Protein AF-A0A6J4NQI0-F1 (afdb_monomer)

Solvent-accessible surface area (backbone atoms only — not comparable to full-atom values): 3057 Å² total; per-residue (Å²): 110,102,66,68,93,52,86,27,67,92,39,74,47,70,57,61,47,87,58,73,36,74,70,55,54,46,52,41,44,77,33,50,21,48,73,58,69,58,79,57,92,84,44,87,86,64,128

Organism: NCBI:txid1672391

Foldseek 3Di:
DVCPPDQAAPHEDEDEQVCVDPVNQVSCVVSRHHYDYDHDPPPPPPD

Nearest PDB structures (foldseek):
  5ejk-assembly1_H  TM=5.706E-01  e=5.910E-01  Rous sarcoma virus - Prague C
  3f9k-assembly1_A  TM=6.027E-01  e=1.119E+00  Human immunodeficiency virus type 2 (ISOLATE ROD)
  3hpg-assembly2_F  TM=6.646E-01  e=2.273E+00  Visna/maedi virus EV1 KV1772
  3hpg-assembly3_C  TM=6.729E-01  e=2.812E+00  Visna/maedi virus EV1 KV1772
  3qp9-assembly3_C  TM=5.649E-01  e=1.384E+00  Streptomyces venezuelae

Structure (mmCIF, N/CA/C/O backbone):
data_AF-A0A6J4NQI0-F1
#
_entry.id   AF-A0A6J4NQI0-F1
#
loop_
_atom_site.group_PDB
_atom_site.id
_atom_site.type_symbol
_atom_site.label_atom_id
_atom_site.label_alt_id
_atom_site.label_comp_id
_atom_site.label_asym_id
_atom_site.label_entity_id
_atom_site.label_seq_id
_atom_site.pdbx_PDB_ins_code
_atom_site.Cartn_x
_atom_site.Cartn_y
_atom_site.Cartn_z
_atom_site.occupancy
_atom_site.B_iso_or_equiv
_atom_site.auth_seq_id
_atom_site.auth_comp_id
_atom_site.auth_asym_id
_atom_site.auth_atom_id
_atom_site.pdbx_PDB_model_num
ATOM 1 N N . ALA A 1 1 ? 0.584 13.048 6.207 1.00 64.06 1 ALA A N 1
ATOM 2 C CA . ALA A 1 1 ? 0.383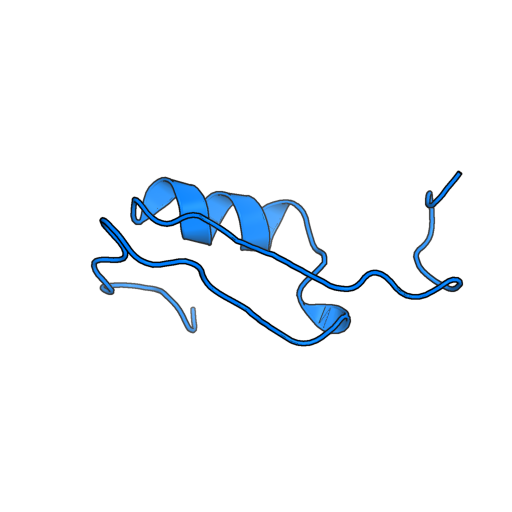 12.471 4.856 1.00 64.06 1 ALA A CA 1
ATOM 3 C C . ALA A 1 1 ? -1.023 11.865 4.782 1.00 64.06 1 ALA A C 1
ATOM 5 O O . ALA A 1 1 ? -1.595 11.628 5.830 1.00 64.06 1 ALA A O 1
ATOM 6 N N . MET A 1 2 ? -1.602 11.636 3.599 1.00 79.75 2 MET A N 1
ATOM 7 C CA . MET A 1 2 ? -3.025 11.27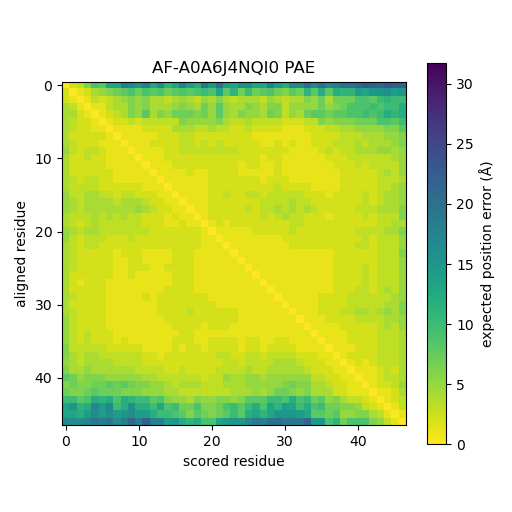7 3.360 1.00 79.75 2 MET A CA 1
ATOM 8 C C . MET A 1 2 ? -3.670 10.222 4.300 1.00 79.75 2 MET A C 1
ATOM 10 O O . MET A 1 2 ? -4.880 10.259 4.529 1.00 79.75 2 MET A O 1
ATOM 14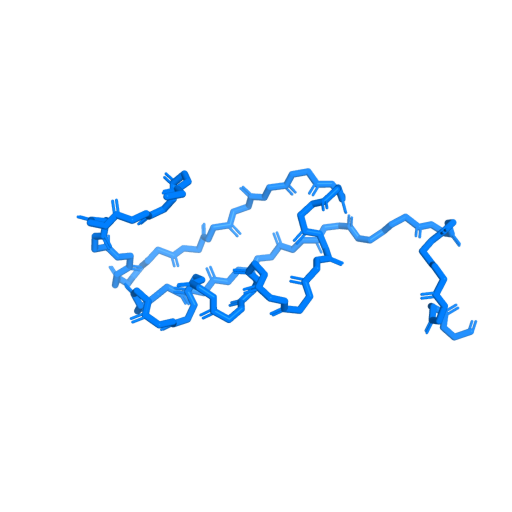 N N . LEU 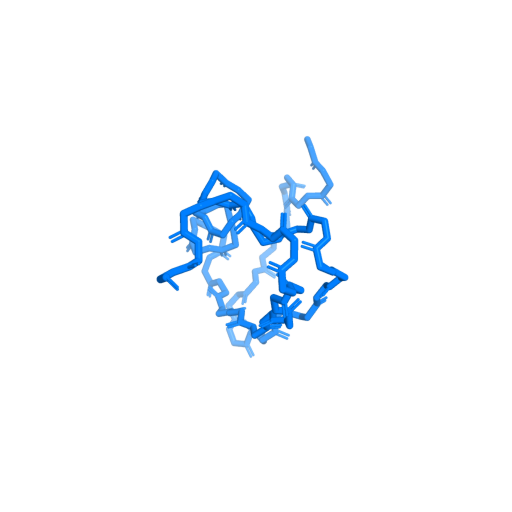A 1 3 ? -2.876 9.288 4.835 1.00 87.12 3 LEU A N 1
ATOM 15 C CA . LEU A 1 3 ? -3.321 8.193 5.711 1.00 87.12 3 LEU A CA 1
ATOM 16 C C . LEU A 1 3 ? -3.021 8.408 7.206 1.00 87.12 3 LEU A C 1
ATOM 18 O O . LEU A 1 3 ? -3.452 7.614 8.036 1.00 87.12 3 LEU A O 1
ATOM 22 N N . SER A 1 4 ? -2.306 9.475 7.566 1.00 87.00 4 SER A N 1
ATOM 23 C CA . SER A 1 4 ? -1.935 9.767 8.952 1.00 87.00 4 SER A CA 1
ATOM 24 C C . SER A 1 4 ? -3.178 9.878 9.844 1.00 87.00 4 SER A C 1
ATOM 26 O O . SER A 1 4 ? -4.137 10.560 9.492 1.00 87.00 4 SER A O 1
ATOM 28 N N . GLY A 1 5 ? -3.150 9.210 10.999 1.00 87.38 5 GLY A N 1
ATOM 29 C CA . GLY A 1 5 ? -4.250 9.195 11.969 1.00 87.38 5 GLY A CA 1
ATOM 30 C C . GLY A 1 5 ? -5.457 8.316 11.612 1.00 87.38 5 GLY A C 1
ATOM 31 O O . GLY A 1 5 ? -6.426 8.326 12.365 1.00 87.38 5 GLY A O 1
ATOM 32 N N . ARG A 1 6 ? -5.437 7.557 10.505 1.00 91.75 6 ARG A N 1
ATOM 33 C CA . ARG A 1 6 ? -6.520 6.609 10.176 1.00 91.75 6 ARG A CA 1
ATOM 34 C C . ARG A 1 6 ? -6.278 5.245 10.823 1.00 91.75 6 ARG A C 1
ATOM 36 O O . ARG A 1 6 ? -5.159 4.749 10.787 1.00 91.75 6 ARG A O 1
ATOM 43 N N . ASP A 1 7 ? -7.320 4.627 11.361 1.00 95.44 7 ASP A N 1
ATOM 44 C CA . ASP A 1 7 ? -7.314 3.206 11.718 1.00 95.44 7 ASP A CA 1
ATOM 45 C C . ASP A 1 7 ? -7.803 2.400 10.512 1.00 95.44 7 ASP A C 1
ATOM 47 O O . ASP A 1 7 ? -8.903 2.646 10.013 1.00 95.44 7 ASP A O 1
ATOM 51 N N . LEU A 1 8 ? -6.966 1.499 9.999 1.00 96.88 8 LEU A N 1
ATOM 52 C CA . LEU A 1 8 ? -7.259 0.715 8.797 1.00 96.88 8 LEU A CA 1
ATOM 53 C C . LEU A 1 8 ? -7.484 -0.772 9.102 1.00 96.88 8 LEU A C 1
ATOM 55 O O . LEU A 1 8 ? -7.549 -1.573 8.171 1.00 96.88 8 LEU A O 1
ATOM 59 N N . ARG A 1 9 ? -7.619 -1.161 10.376 1.00 97.94 9 ARG A N 1
ATOM 60 C CA . ARG A 1 9 ? -7.860 -2.560 10.757 1.00 97.94 9 ARG A CA 1
ATOM 61 C C . ARG A 1 9 ? -9.124 -3.109 10.096 1.00 97.94 9 ARG A C 1
ATOM 63 O O . ARG A 1 9 ? -10.206 -2.549 10.241 1.00 97.94 9 ARG A O 1
ATOM 70 N N . GLY A 1 10 ? -8.971 -4.224 9.382 1.00 97.38 10 GLY A N 1
ATOM 71 C CA . GLY A 1 10 ? -10.058 -4.872 8.639 1.00 97.38 10 GLY A CA 1
ATOM 72 C C . GLY A 1 10 ? -10.399 -4.215 7.296 1.00 97.38 10 GLY A C 1
ATOM 73 O O . GLY A 1 10 ? -11.349 -4.643 6.643 1.00 97.38 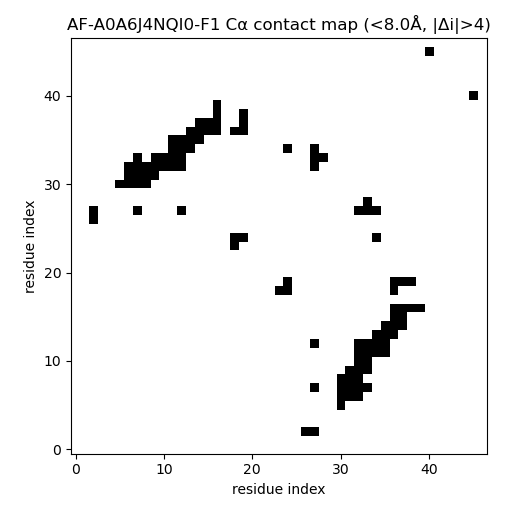10 GLY A O 1
ATOM 74 N N . CYS A 1 11 ? -9.639 -3.204 6.862 1.00 97.56 11 CYS A N 1
ATOM 75 C CA . CYS A 1 11 ? -9.824 -2.545 5.572 1.00 97.56 11 CYS A CA 1
ATOM 76 C C . CYS A 1 11 ? -8.849 -3.083 4.518 1.00 97.56 11 CYS A C 1
ATOM 78 O O . CYS A 1 11 ? -7.661 -3.266 4.785 1.00 97.56 11 CYS A O 1
ATOM 80 N N . VAL A 1 12 ? -9.336 -3.210 3.280 1.00 97.81 12 VAL A N 1
ATOM 81 C CA . VAL A 1 12 ? -8.493 -3.355 2.086 1.00 97.81 12 VAL A CA 1
ATOM 82 C C . VAL A 1 12 ? -8.480 -2.022 1.346 1.00 97.81 12 VAL A C 1
ATOM 84 O O . VAL A 1 12 ? -9.504 -1.575 0.830 1.00 97.81 12 VAL A O 1
ATOM 87 N N . VAL A 1 13 ? -7.321 -1.371 1.296 1.00 96.25 13 VAL A N 1
ATOM 88 C CA . VAL A 1 13 ? -7.153 -0.079 0.629 1.00 96.25 13 VAL A CA 1
ATOM 89 C C . VAL A 1 13 ? -6.817 -0.290 -0.842 1.00 96.25 13 VAL A C 1
ATOM 91 O O . VAL A 1 13 ? -5.801 -0.891 -1.194 1.00 96.25 13 VAL A O 1
ATOM 94 N N . THR A 1 14 ? -7.650 0.271 -1.711 1.00 97.00 14 THR A N 1
ATOM 95 C CA . THR A 1 14 ? -7.366 0.405 -3.141 1.00 97.00 14 THR A CA 1
ATOM 96 C C . THR A 1 14 ? -6.962 1.839 -3.453 1.00 97.00 14 THR A C 1
ATOM 98 O O . THR A 1 14 ? -7.545 2.779 -2.913 1.00 97.00 14 THR A O 1
ATOM 101 N N . ALA A 1 15 ? -5.999 2.023 -4.349 1.00 94.44 15 ALA A N 1
ATOM 102 C CA . ALA A 1 15 ? -5.585 3.334 -4.834 1.00 94.44 15 ALA A CA 1
ATOM 103 C C . ALA A 1 15 ? -5.096 3.230 -6.283 1.00 94.44 15 ALA A C 1
A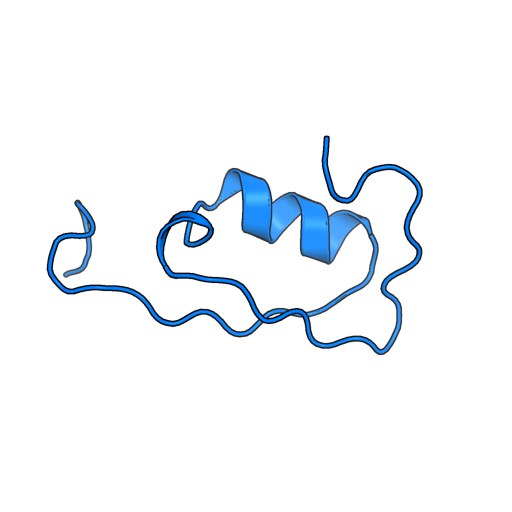TOM 105 O O . ALA A 1 15 ? -4.891 2.130 -6.807 1.00 94.44 15 ALA A O 1
ATOM 106 N N . ASP A 1 16 ? -4.923 4.373 -6.943 1.00 92.38 16 ASP A N 1
ATOM 107 C CA . ASP A 1 16 ? -4.423 4.393 -8.312 1.00 92.38 16 ASP A CA 1
ATOM 108 C C . ASP A 1 16 ? -2.949 3.937 -8.404 1.00 92.38 16 ASP A C 1
ATOM 110 O O . ASP A 1 16 ? -2.225 3.828 -7.411 1.00 92.38 16 ASP A O 1
ATOM 114 N N . ALA A 1 17 ? -2.490 3.675 -9.630 1.00 92.88 17 ALA A N 1
ATOM 115 C CA . ALA A 1 17 ? -1.162 3.125 -9.893 1.00 92.88 17 ALA A CA 1
ATOM 116 C C . ALA A 1 17 ? 0.005 3.981 -9.355 1.00 92.88 17 ALA A C 1
ATOM 118 O O . ALA A 1 17 ? 1.066 3.418 -9.069 1.00 92.88 17 ALA A O 1
ATOM 119 N N . LEU A 1 18 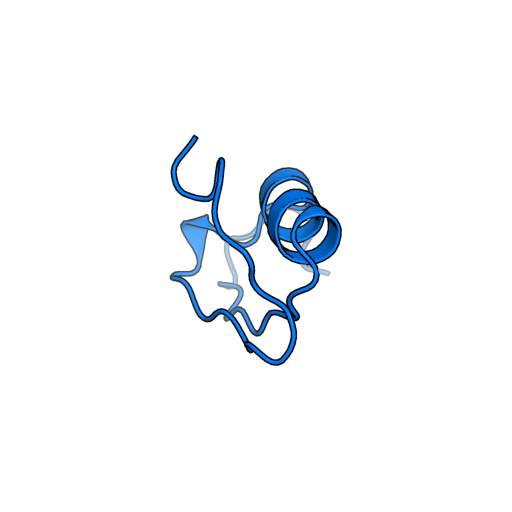? -0.162 5.300 -9.181 1.00 90.19 18 LEU A N 1
ATOM 120 C CA . LEU A 1 18 ? 0.846 6.193 -8.589 1.00 90.19 18 LEU A CA 1
ATOM 121 C C . LEU A 1 18 ? 1.173 5.813 -7.141 1.00 90.19 18 LEU A C 1
ATOM 123 O O . LEU A 1 18 ? 2.284 6.085 -6.679 1.00 90.19 18 LEU A O 1
ATOM 127 N N . HIS A 1 19 ? 0.249 5.147 -6.447 1.00 92.19 19 HIS A N 1
ATOM 128 C CA . HIS A 1 19 ? 0.427 4.657 -5.083 1.00 92.19 19 HIS A CA 1
ATOM 129 C C . HIS A 1 19 ? 1.115 3.289 -5.001 1.00 92.19 19 HIS A C 1
ATOM 131 O O . HIS A 1 19 ? 1.349 2.797 -3.897 1.00 92.19 19 HIS A O 1
ATOM 137 N N . THR A 1 20 ? 1.546 2.713 -6.134 1.00 93.50 20 THR A N 1
ATOM 138 C CA . THR A 1 20 ? 2.400 1.507 -6.189 1.00 93.50 20 THR A CA 1
ATOM 139 C C . THR A 1 20 ? 3.842 1.829 -5.761 1.00 93.50 20 THR A C 1
ATOM 141 O O . THR A 1 20 ? 4.816 1.601 -6.480 1.00 93.50 20 THR A O 1
ATOM 144 N N . GLN A 1 21 ? 3.988 2.414 -4.574 1.00 91.44 21 GLN A N 1
ATOM 145 C CA . GLN A 1 21 ? 5.244 2.818 -3.960 1.00 91.44 21 GLN A CA 1
ATOM 146 C C . GLN A 1 21 ? 5.403 2.080 -2.636 1.00 91.44 21 GLN A C 1
ATOM 148 O O . GLN A 1 21 ? 4.541 2.154 -1.762 1.00 91.44 21 GLN A O 1
ATOM 153 N N . ARG A 1 22 ? 6.553 1.424 -2.438 1.00 92.19 22 ARG A N 1
ATOM 154 C CA . ARG A 1 22 ? 6.834 0.640 -1.220 1.00 92.19 22 ARG A CA 1
ATOM 155 C C . ARG A 1 22 ? 6.654 1.451 0.066 1.00 92.19 22 ARG A C 1
ATOM 157 O O . ARG A 1 22 ? 6.199 0.915 1.067 1.00 92.19 22 ARG A O 1
ATOM 164 N N . ALA A 1 23 ? 7.010 2.736 0.048 1.00 93.25 23 ALA A N 1
ATOM 165 C CA . ALA A 1 23 ? 6.811 3.624 1.190 1.00 93.25 23 ALA A CA 1
ATOM 166 C C . ALA A 1 23 ? 5.324 3.791 1.535 1.00 93.25 23 ALA A C 1
ATOM 168 O O . ALA A 1 23 ? 4.957 3.647 2.694 1.00 93.25 23 ALA A O 1
ATOM 169 N N . TRP A 1 24 ? 4.474 3.998 0.530 1.00 94.06 24 TRP A N 1
ATOM 170 C CA . TRP A 1 24 ? 3.034 4.142 0.722 1.00 94.06 24 TRP A CA 1
ATOM 171 C C . TRP A 1 24 ? 2.383 2.836 1.203 1.00 94.06 24 TRP A C 1
ATOM 173 O O . TRP A 1 24 ? 1.641 2.840 2.183 1.00 94.06 24 TRP A O 1
ATOM 183 N N . CYS A 1 25 ? 2.737 1.702 0.589 1.00 95.06 25 CYS A N 1
ATOM 184 C CA . CYS A 1 25 ? 2.287 0.374 1.016 1.00 95.06 25 CYS A CA 1
ATOM 185 C C . CYS A 1 25 ? 2.655 0.061 2.476 1.00 95.06 25 CYS A C 1
ATOM 187 O O . CYS A 1 25 ? 1.875 -0.569 3.189 1.00 95.06 25 CYS A O 1
ATOM 189 N N . ARG A 1 26 ? 3.839 0.498 2.934 1.00 95.75 26 ARG A N 1
ATOM 190 C CA . ARG A 1 26 ? 4.244 0.359 4.342 1.00 95.75 26 ARG A CA 1
ATOM 191 C C . ARG A 1 26 ? 3.338 1.159 5.266 1.00 95.75 26 ARG A C 1
ATOM 193 O O . ARG A 1 26 ? 2.873 0.590 6.242 1.00 95.75 26 ARG A O 1
ATOM 200 N N . THR A 1 27 ? 3.006 2.400 4.915 1.00 95.56 27 THR A N 1
ATOM 201 C CA . THR A 1 27 ? 2.072 3.210 5.708 1.00 95.56 27 THR A CA 1
ATOM 202 C C . THR A 1 27 ? 0.705 2.539 5.845 1.00 95.56 27 THR A C 1
ATOM 204 O O . THR A 1 27 ? 0.158 2.515 6.938 1.00 95.56 27 THR A O 1
ATOM 207 N N . VAL A 1 28 ? 0.155 1.920 4.794 1.00 96.50 28 VAL A N 1
ATOM 208 C CA . VAL A 1 28 ? -1.119 1.178 4.928 1.00 96.50 28 VAL A CA 1
ATOM 209 C C . VAL A 1 28 ? -1.013 0.067 5.983 1.00 96.50 28 VAL A C 1
ATOM 211 O O . VAL A 1 28 ? -1.879 -0.041 6.852 1.00 96.50 28 VAL A O 1
ATOM 214 N N . ARG A 1 29 ? 0.083 -0.702 5.956 1.00 96.75 29 ARG A N 1
ATOM 215 C CA . ARG A 1 29 ? 0.332 -1.789 6.916 1.00 96.75 29 ARG A CA 1
ATOM 216 C C . ARG A 1 29 ? 0.597 -1.291 8.335 1.00 96.75 29 ARG A C 1
ATOM 218 O O . ARG A 1 29 ? 0.119 -1.902 9.282 1.00 96.75 29 ARG A O 1
ATOM 225 N N . GLU A 1 30 ? 1.337 -0.195 8.492 1.00 96.00 30 GLU A N 1
ATOM 226 C CA . GLU A 1 30 ? 1.601 0.449 9.791 1.00 96.00 30 GLU A CA 1
ATOM 227 C C . GLU A 1 30 ? 0.304 0.901 10.474 1.00 96.00 30 GLU A C 1
ATOM 229 O O . GLU A 1 30 ? 0.192 0.855 11.695 1.00 96.00 30 GLU A O 1
ATOM 234 N N . HIS A 1 31 ? -0.698 1.274 9.679 1.00 96.31 31 HIS A N 1
ATOM 235 C CA . HIS A 1 31 ? -2.035 1.643 10.137 1.00 96.31 31 HIS A CA 1
ATOM 236 C C . HIS A 1 31 ? -3.001 0.443 10.268 1.00 96.31 31 HIS A C 1
ATOM 238 O O . HIS A 1 31 ? -4.186 0.633 10.542 1.00 96.31 31 HIS A O 1
ATOM 244 N N . GLY A 1 32 ? -2.506 -0.788 10.094 1.00 97.06 32 GLY A N 1
ATOM 245 C CA . GLY A 1 32 ? -3.249 -2.030 10.330 1.00 97.06 32 GLY A CA 1
ATOM 246 C C . GLY A 1 32 ? -4.119 -2.518 9.170 1.00 97.06 32 GLY A C 1
ATOM 247 O O . GLY A 1 32 ? -4.910 -3.434 9.377 1.00 97.06 32 GLY A O 1
ATOM 248 N N . GLY A 1 33 ? -3.996 -1.922 7.983 1.00 97.12 33 GLY A N 1
ATOM 249 C CA . GLY A 1 33 ? -4.761 -2.319 6.801 1.00 97.12 33 GLY A CA 1
ATOM 250 C C . GLY A 1 33 ? -3.980 -3.188 5.821 1.00 97.12 33 GLY A C 1
ATOM 251 O O . GLY A 1 33 ? -2.747 -3.258 5.851 1.00 97.12 33 GLY A O 1
ATOM 252 N N . ASP A 1 34 ? -4.723 -3.770 4.886 1.00 98.25 34 ASP A N 1
ATOM 253 C CA . ASP A 1 34 ? -4.203 -4.446 3.699 1.00 98.25 34 ASP A CA 1
ATOM 254 C C . ASP A 1 34 ? -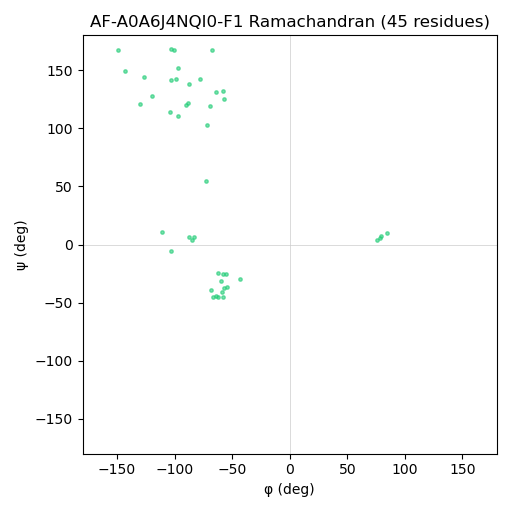4.374 -3.558 2.457 1.00 98.25 34 ASP A C 1
ATOM 256 O O . ASP A 1 34 ? -5.068 -2.539 2.491 1.00 98.25 34 ASP A O 1
ATOM 260 N N . TYR A 1 35 ? -3.741 -3.912 1.335 1.00 97.44 35 TYR A N 1
ATOM 261 C CA . TYR A 1 35 ? -3.882 -3.157 0.087 1.00 97.44 35 TYR A CA 1
ATOM 262 C C . TYR A 1 35 ? -3.901 -4.046 -1.154 1.00 97.44 35 TYR A C 1
ATOM 264 O O . TYR A 1 35 ? -3.221 -5.069 -1.222 1.00 97.44 35 TYR A O 1
ATOM 272 N N . VAL A 1 36 ? -4.629 -3.589 -2.173 1.00 97.62 36 VAL A N 1
ATOM 273 C CA . VAL A 1 36 ? -4.590 -4.140 -3.532 1.00 97.62 36 VAL A CA 1
ATOM 274 C C . VAL A 1 36 ? -4.408 -2.982 -4.501 1.00 97.62 36 VAL A C 1
ATOM 276 O O . VAL A 1 36 ? -5.219 -2.058 -4.543 1.00 97.62 36 VAL A O 1
ATOM 279 N N . LEU A 1 37 ? -3.321 -3.025 -5.271 1.00 95.75 37 LEU A N 1
ATOM 280 C CA . LEU A 1 37 ? -2.935 -1.967 -6.200 1.00 95.75 37 LEU A CA 1
ATOM 281 C C . LEU A 1 37 ? -2.707 -2.540 -7.594 1.00 95.75 37 LEU A C 1
ATOM 283 O O . LEU A 1 37 ? -2.167 -3.635 -7.749 1.00 95.75 37 LEU A O 1
ATOM 287 N N . ILE A 1 38 ? -3.077 -1.762 -8.607 1.00 93.81 38 ILE A N 1
ATOM 288 C CA . ILE A 1 38 ? -2.858 -2.113 -10.009 1.00 93.81 38 ILE A CA 1
ATOM 289 C C . ILE A 1 38 ? -1.583 -1.416 -10.481 1.00 93.81 38 ILE A C 1
ATOM 291 O O . ILE A 1 38 ? -1.549 -0.194 -10.639 1.00 93.81 38 ILE A O 1
ATOM 295 N N . VAL A 1 39 ? -0.533 -2.199 -10.730 1.00 92.62 39 VAL A N 1
ATOM 296 C CA . VAL A 1 39 ? 0.717 -1.691 -11.305 1.00 92.62 39 VAL A CA 1
ATOM 297 C C . VAL A 1 39 ? 0.573 -1.481 -12.816 1.00 92.62 39 VAL A C 1
ATOM 299 O O . VAL A 1 39 ? -0.070 -2.266 -13.511 1.00 92.62 39 VAL A O 1
ATOM 302 N N . LYS A 1 40 ? 1.183 -0.417 -13.346 1.00 91.19 40 LYS A N 1
ATOM 303 C CA . LYS A 1 40 ? 1.270 -0.165 -14.794 1.00 91.19 40 LYS A CA 1
ATOM 304 C C . LYS A 1 40 ? 2.604 -0.657 -15.352 1.00 91.19 40 LYS A C 1
ATOM 306 O O . LYS A 1 40 ? 3.621 -0.609 -14.667 1.00 91.19 40 LYS A O 1
ATOM 311 N N . LYS A 1 41 ? 2.615 -1.030 -16.638 1.00 9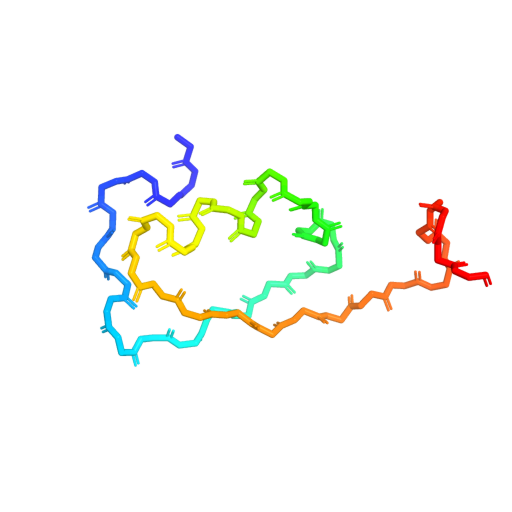1.31 41 LYS A N 1
ATOM 312 C CA . LYS A 1 41 ? 3.805 -1.536 -17.353 1.00 91.31 41 LYS A CA 1
ATOM 313 C C . LYS A 1 41 ? 5.017 -0.590 -17.305 1.00 91.31 41 LYS A C 1
ATOM 315 O O . LYS A 1 41 ? 6.147 -1.036 -17.421 1.00 91.31 41 LYS A O 1
ATOM 320 N N . ASN A 1 42 ? 4.798 0.712 -17.133 1.00 89.06 42 ASN A N 1
ATOM 321 C CA . ASN A 1 42 ? 5.862 1.713 -17.041 1.00 89.06 42 ASN A CA 1
ATOM 322 C C . ASN A 1 42 ? 6.490 1.845 -15.636 1.00 89.06 42 ASN A C 1
ATOM 324 O O . ASN A 1 42 ? 7.291 2.756 -15.419 1.00 89.06 42 ASN A O 1
ATOM 328 N N . GLN A 1 43 ? 6.136 0.989 -14.671 1.00 87.25 43 GLN A N 1
ATOM 329 C CA . GLN A 1 43 ? 6.781 0.976 -13.360 1.00 87.25 43 GLN A CA 1
ATOM 330 C C . GLN A 1 43 ? 8.221 0.465 -13.509 1.00 87.25 43 GLN A C 1
ATOM 332 O O . GLN A 1 43 ? 8.477 -0.645 -13.964 1.00 87.25 43 GLN A O 1
ATOM 337 N N . ARG A 1 44 ? 9.189 1.313 -13.153 1.00 81.38 44 ARG A N 1
ATOM 338 C CA . ARG A 1 44 ? 10.611 0.952 -13.199 1.00 81.38 44 ARG A CA 1
ATOM 339 C C . ARG A 1 44 ? 10.862 -0.181 -12.208 1.00 81.38 44 ARG A C 1
ATOM 341 O O . ARG A 1 44 ? 10.520 -0.008 -11.043 1.00 81.38 44 ARG A O 1
ATOM 348 N N . THR A 1 45 ? 11.544 -1.250 -12.627 1.00 82.69 45 THR A N 1
ATOM 349 C CA . THR A 1 45 ? 11.779 -2.507 -11.869 1.00 82.69 45 THR A CA 1
ATOM 350 C C . THR A 1 45 ? 10.612 -3.497 -11.837 1.00 82.69 45 THR A C 1
ATOM 352 O O . THR A 1 45 ? 10.707 -4.517 -11.154 1.00 82.69 45 THR A O 1
ATOM 355 N N . LEU A 1 46 ? 9.543 -3.242 -12.595 1.00 77.56 46 LEU A N 1
ATOM 356 C CA . LEU A 1 46 ? 8.562 -4.267 -12.924 1.00 77.56 46 LEU A CA 1
ATOM 357 C C . LEU A 1 46 ? 9.223 -5.215 -13.927 1.00 77.56 46 LEU A C 1
ATOM 359 O O . LEU A 1 46 ? 9.391 -4.799 -15.067 1.00 77.56 46 LEU A O 1
ATOM 363 N N . LEU A 1 47 ? 9.645 -6.391 -13.432 1.00 64.12 47 LEU A N 1
ATOM 364 C CA . LEU A 1 47 ? 10.296 -7.515 -14.135 1.00 64.12 47 LEU A CA 1
ATOM 365 C C . LEU A 1 47 ? 10.720 -7.231 -15.586 1.00 64.12 47 LEU A C 1
ATOM 367 O O . LEU A 1 47 ? 9.841 -7.251 -16.477 1.00 64.12 47 LEU A O 1
#

Radius of gyration: 11.25 Å; Cα contacts (8 Å, |Δi|>4): 53; chains: 1; bounding box: 22×20×29 Å

Sequence (47 aa):
AMLSGRDLRGCVVTADALHTQRAWCRTVREHGGDYVLIVKKNQRTLL

pLDDT: mean 91.62, std 7.61, range [64.06, 98.25]

Mean predicted aligned error: 3.58 Å

InterPro domains:
  IPR002559 Transposase IS4-like domain [PF01609] (9-45)

Secondary structure (DSSP, 8-state):
-TTTT---TT-EEEE-GGG--HHHHHHHHHTT-EEEE---TT-TT--